Protein AF-A0A9N9J1N2-F1 (afdb_monomer_lite)

Sequence (79 aa):
MDAIRDITKEYFRTDLPSLQVGDKVEITTKNFNKNEKSSKDEKPKYRLTHFKGTVIARKNPGQIGYTFSVLKDSKGSDK

InterPro domains:
  IPR001857 Large ribosomal subunit protein bL19 [PF01245] (3-76)
  IPR008991 Translation protein SH3-like domain superfamily [SSF50104] (1-75)

pLDDT: mean 83.53, std 15.17, range [41.22, 97.81]

Structure (mmCIF, N/CA/C/O backbone):
data_AF-A0A9N9J1N2-F1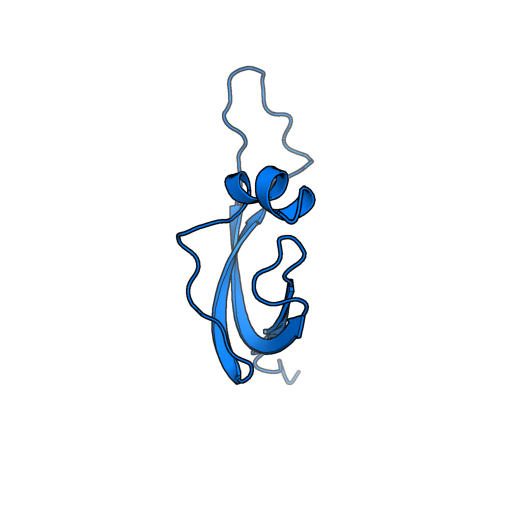
#
_entry.id   AF-A0A9N9J1N2-F1
#
loop_
_atom_site.group_PDB
_atom_site.id
_atom_site.type_symbol
_atom_site.label_atom_id
_atom_site.label_alt_id
_atom_site.label_comp_id
_atom_site.label_asym_id
_atom_site.label_entity_id
_atom_site.label_seq_id
_atom_site.pdbx_PDB_ins_code
_atom_site.Cartn_x
_atom_site.Cartn_y
_atom_site.Cartn_z
_atom_site.occupancy
_atom_site.B_iso_or_equiv
_atom_site.auth_seq_id
_atom_site.auth_comp_id
_atom_site.auth_asym_id
_atom_site.auth_atom_id
_atom_site.pdbx_PDB_model_num
ATOM 1 N N . MET A 1 1 ? 14.990 -8.465 -21.608 1.00 53.62 1 MET A N 1
ATOM 2 C CA . MET A 1 1 ? 15.337 -7.586 -20.474 1.00 53.62 1 MET A CA 1
ATOM 3 C C . MET A 1 1 ? 14.432 -6.372 -20.572 1.00 53.62 1 MET A C 1
ATOM 5 O O . MET A 1 1 ? 14.518 -5.663 -21.567 1.00 53.62 1 MET A O 1
ATOM 9 N N . ASP A 1 2 ? 13.501 -6.196 -19.633 1.00 72.56 2 ASP A N 1
ATOM 10 C CA . ASP A 1 2 ? 12.676 -4.982 -19.572 1.00 72.56 2 ASP A CA 1
ATOM 11 C C . ASP A 1 2 ? 13.563 -3.847 -19.052 1.00 72.56 2 ASP A C 1
ATOM 13 O O . ASP A 1 2 ? 13.760 -3.731 -17.845 1.00 72.56 2 ASP A O 1
ATOM 17 N N . ALA A 1 3 ? 14.100 -3.009 -19.941 1.00 72.88 3 ALA A N 1
ATOM 18 C CA . ALA A 1 3 ? 15.023 -1.927 -19.571 1.00 72.88 3 ALA A CA 1
ATOM 19 C C . ALA A 1 3 ? 14.468 -1.006 -18.461 1.00 72.88 3 ALA A C 1
ATOM 21 O O . ALA A 1 3 ? 15.210 -0.492 -17.629 1.00 72.88 3 ALA A O 1
ATOM 22 N N . ILE A 1 4 ? 13.141 -0.850 -18.398 1.00 76.06 4 ILE A N 1
ATOM 23 C CA . ILE A 1 4 ? 12.451 -0.080 -17.354 1.00 76.06 4 ILE A CA 1
ATOM 24 C C . ILE A 1 4 ? 12.533 -0.775 -15.982 1.00 76.06 4 ILE A C 1
ATOM 26 O O . ILE A 1 4 ? 12.649 -0.101 -14.957 1.00 76.06 4 ILE A O 1
ATOM 30 N N . ARG A 1 5 ? 12.494 -2.115 -15.925 1.00 77.12 5 ARG A N 1
ATOM 31 C CA . ARG A 1 5 ? 12.629 -2.865 -14.662 1.00 77.12 5 ARG A CA 1
ATOM 32 C C . ARG A 1 5 ? 14.025 -2.715 -14.069 1.00 77.12 5 ARG A C 1
ATOM 34 O O . ARG A 1 5 ? 14.133 -2.563 -12.858 1.00 77.12 5 ARG A O 1
ATOM 41 N N . ASP A 1 6 ? 15.058 -2.706 -14.906 1.00 80.44 6 ASP A N 1
ATOM 42 C CA . ASP A 1 6 ? 16.443 -2.581 -14.440 1.00 80.44 6 ASP A CA 1
ATOM 43 C C . ASP A 1 6 ? 16.716 -1.194 -13.838 1.00 80.44 6 ASP A C 1
ATOM 45 O O . ASP A 1 6 ? 17.337 -1.102 -12.782 1.00 80.44 6 ASP A O 1
ATOM 49 N N . ILE A 1 7 ? 16.158 -0.132 -14.432 1.00 86.38 7 ILE A N 1
ATOM 50 C CA . ILE A 1 7 ? 16.255 1.243 -13.909 1.00 86.38 7 ILE A CA 1
ATOM 51 C C . ILE A 1 7 ? 15.441 1.414 -12.617 1.00 86.38 7 ILE A C 1
ATOM 53 O O . ILE A 1 7 ? 15.866 2.090 -11.688 1.00 86.38 7 ILE A O 1
ATOM 57 N N . THR A 1 8 ? 14.250 0.814 -12.536 1.00 86.88 8 THR A N 1
ATOM 58 C CA . THR A 1 8 ? 13.342 1.043 -11.396 1.00 86.88 8 THR A CA 1
ATOM 59 C C . THR A 1 8 ? 13.662 0.194 -10.168 1.00 86.88 8 THR A C 1
ATOM 61 O O . THR A 1 8 ? 13.165 0.493 -9.082 1.00 86.88 8 THR A O 1
ATOM 64 N N . LYS A 1 9 ? 14.503 -0.839 -10.313 1.00 86.19 9 LYS A N 1
ATOM 65 C CA . LYS A 1 9 ? 14.814 -1.826 -9.269 1.00 86.19 9 LYS A CA 1
ATOM 66 C C . LYS A 1 9 ? 15.329 -1.202 -7.971 1.00 86.19 9 LYS A C 1
ATOM 68 O O . LYS A 1 9 ? 14.949 -1.659 -6.899 1.00 86.19 9 LYS A O 1
ATOM 73 N N . GLU A 1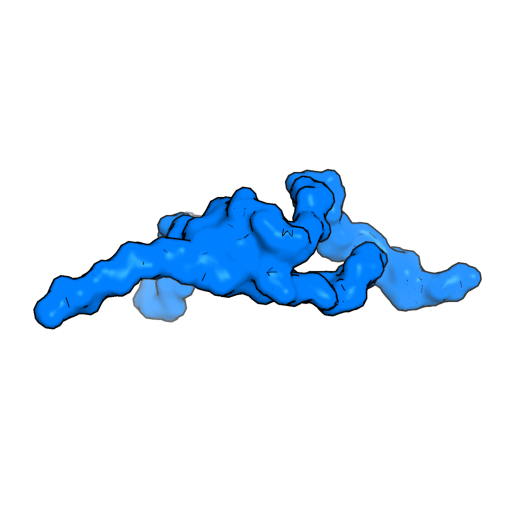 10 ? 16.154 -0.161 -8.062 1.00 90.38 10 GLU A N 1
ATOM 74 C CA . GLU A 1 10 ? 16.735 0.522 -6.895 1.00 90.38 10 GLU A CA 1
ATOM 75 C C . GLU A 1 10 ? 15.702 1.289 -6.053 1.00 90.38 10 GLU A C 1
ATOM 77 O O . GLU A 1 10 ? 15.907 1.498 -4.859 1.00 90.38 10 GLU A O 1
ATOM 82 N N . TYR A 1 11 ? 14.565 1.660 -6.648 1.00 90.75 11 TYR A N 1
ATOM 83 C CA . TYR A 1 11 ? 13.496 2.397 -5.971 1.00 90.75 11 TYR A CA 1
ATOM 84 C C . TYR A 1 11 ? 12.474 1.476 -5.291 1.00 90.75 11 TYR A C 1
ATOM 86 O O . TYR A 1 11 ? 11.597 1.956 -4.566 1.00 90.75 11 TYR A O 1
ATOM 94 N N . PHE A 1 12 ? 12.555 0.157 -5.504 1.00 90.81 12 PHE A N 1
ATOM 95 C CA . PHE A 1 12 ? 11.678 -0.788 -4.824 1.00 90.81 12 PHE A CA 1
ATOM 96 C C . PHE A 1 12 ? 12.071 -0.938 -3.359 1.00 90.81 12 PHE A C 1
ATOM 98 O O . PHE A 1 12 ? 13.193 -1.304 -3.013 1.00 90.81 12 PHE A O 1
ATOM 105 N N . ARG A 1 13 ? 11.089 -0.736 -2.482 1.00 91.75 13 ARG A N 1
ATOM 106 C CA . ARG A 1 13 ? 11.228 -1.077 -1.070 1.00 91.75 13 ARG A CA 1
ATOM 107 C C . ARG A 1 13 ? 11.156 -2.588 -0.880 1.00 91.75 13 ARG A C 1
ATOM 109 O O . ARG A 1 13 ? 10.232 -3.231 -1.372 1.00 91.75 13 ARG A O 1
ATOM 116 N N . THR A 1 14 ? 12.099 -3.133 -0.122 1.00 89.88 14 THR A N 1
ATOM 117 C CA . THR A 1 14 ? 12.175 -4.564 0.214 1.00 89.88 14 THR A CA 1
ATOM 118 C C . THR A 1 14 ? 11.536 -4.902 1.561 1.00 89.88 14 THR A C 1
ATOM 120 O O . THR A 1 14 ? 11.369 -6.074 1.877 1.00 89.88 14 THR A O 1
ATOM 123 N N . ASP A 1 15 ? 11.155 -3.892 2.345 1.00 92.62 15 ASP A N 1
ATOM 124 C CA . ASP A 1 15 ? 10.624 -4.028 3.705 1.00 92.62 15 ASP A CA 1
ATOM 125 C C . ASP A 1 15 ? 9.091 -3.908 3.790 1.00 92.62 15 ASP A C 1
ATOM 127 O O . ASP A 1 15 ? 8.529 -3.803 4.879 1.00 92.62 15 ASP A O 1
ATOM 131 N N . LEU A 1 16 ? 8.398 -3.894 2.647 1.00 88.88 16 LEU A N 1
ATOM 132 C CA . LEU A 1 16 ? 6.941 -3.788 2.614 1.00 88.88 16 LEU A CA 1
ATOM 133 C C . LEU A 1 16 ? 6.276 -5.159 2.815 1.00 88.88 16 LEU A C 1
ATOM 135 O O . LEU A 1 16 ? 6.664 -6.125 2.153 1.00 88.88 16 LEU A O 1
ATOM 139 N N . PRO A 1 17 ? 5.236 -5.256 3.664 1.00 90.12 17 PRO A N 1
ATOM 140 C CA . PRO A 1 17 ? 4.462 -6.482 3.799 1.00 90.12 17 PRO A CA 1
ATOM 141 C C . PRO A 1 17 ? 3.639 -6.754 2.533 1.00 90.12 17 PRO A C 1
ATOM 143 O O . PRO A 1 17 ? 3.256 -5.836 1.801 1.00 90.12 17 PRO A O 1
ATOM 146 N N . SER A 1 18 ? 3.302 -8.022 2.298 1.00 90.44 18 SER A N 1
ATOM 147 C CA . SER A 1 18 ? 2.297 -8.375 1.295 1.00 90.44 18 SER A CA 1
ATOM 148 C C . SER A 1 18 ? 0.926 -7.858 1.732 1.00 90.44 18 SER A C 1
ATOM 150 O O . SER A 1 18 ? 0.510 -8.125 2.855 1.00 90.44 18 SER A O 1
ATOM 152 N N . LEU A 1 19 ? 0.221 -7.164 0.837 1.00 92.88 19 LEU A N 1
ATOM 153 C CA . LEU A 1 19 ? -1.109 -6.604 1.090 1.00 92.88 19 LEU A CA 1
ATOM 154 C C . LEU A 1 19 ? -2.142 -7.208 0.144 1.00 92.88 19 LEU A C 1
ATOM 156 O O . LEU A 1 19 ? -1.901 -7.290 -1.065 1.00 92.88 19 LEU A O 1
ATOM 160 N N . GLN A 1 20 ? -3.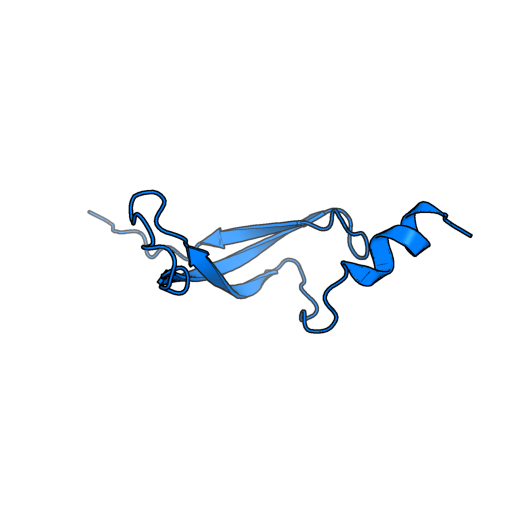314 -7.552 0.662 1.00 95.75 20 GLN A N 1
ATOM 161 C CA . GLN A 1 20 ? -4.485 -8.024 -0.072 1.00 95.75 20 GLN A CA 1
ATOM 162 C C . GLN A 1 20 ? -5.695 -7.109 0.152 1.00 95.75 20 GLN A C 1
ATOM 164 O O . GLN A 1 20 ? -5.740 -6.305 1.078 1.00 95.75 20 GLN A O 1
ATOM 169 N N . VAL A 1 21 ? -6.673 -7.190 -0.753 1.00 97.12 21 VAL A N 1
ATOM 170 C CA . VAL A 1 21 ? -7.965 -6.514 -0.562 1.00 97.12 21 VAL A CA 1
ATOM 171 C C . VAL A 1 21 ? -8.703 -7.218 0.576 1.00 97.12 21 VAL A C 1
ATOM 173 O O . VAL A 1 21 ? -8.779 -8.442 0.580 1.00 97.12 21 VAL A O 1
ATOM 176 N N . GLY A 1 22 ? -9.237 -6.446 1.521 1.00 97.06 22 GLY A N 1
ATOM 177 C CA . GLY A 1 22 ? -9.850 -6.945 2.754 1.00 97.06 22 GLY A CA 1
ATOM 178 C C . GLY A 1 22 ? -8.929 -6.901 3.977 1.00 97.06 22 GLY A C 1
ATOM 179 O O . GLY A 1 22 ? -9.427 -6.981 5.100 1.00 97.06 22 GLY A O 1
ATOM 180 N N . ASP A 1 23 ? -7.620 -6.701 3.794 1.00 97.06 23 ASP A N 1
ATOM 181 C CA . ASP A 1 23 ? -6.689 -6.584 4.917 1.00 97.06 23 ASP A CA 1
ATOM 182 C C . ASP A 1 23 ? -6.965 -5.316 5.731 1.00 97.06 23 ASP A C 1
ATOM 184 O O . ASP A 1 23 ? -7.113 -4.219 5.181 1.00 97.06 23 ASP A O 1
ATOM 188 N N . LYS A 1 24 ? -6.969 -5.456 7.060 1.00 96.62 24 LYS A N 1
ATOM 189 C CA . LYS A 1 24 ? -6.959 -4.321 7.988 1.00 96.62 24 LYS A CA 1
ATOM 190 C C . LYS A 1 24 ? -5.526 -3.864 8.205 1.00 96.62 24 LYS A C 1
ATOM 192 O O . LYS A 1 24 ? -4.680 -4.648 8.626 1.00 96.62 24 LYS A O 1
ATOM 197 N N . VAL A 1 25 ? -5.263 -2.591 7.943 1.00 96.06 25 VAL A N 1
ATOM 198 C CA . VAL A 1 25 ? -3.917 -2.016 7.958 1.00 96.06 25 VAL A CA 1
ATOM 199 C C . VAL A 1 25 ? -3.860 -0.735 8.782 1.00 96.06 25 VAL A C 1
ATOM 201 O O . VAL A 1 25 ? -4.840 0.003 8.905 1.00 96.06 25 VAL A O 1
ATOM 204 N N . GLU A 1 26 ? -2.674 -0.451 9.314 1.00 95.81 26 GLU A N 1
ATOM 205 C CA . GLU A 1 26 ? -2.306 0.845 9.876 1.00 95.81 26 GLU A CA 1
ATOM 206 C C . GLU A 1 26 ? -1.174 1.445 9.036 1.00 95.81 26 GLU A C 1
ATOM 208 O O . GLU A 1 26 ? -0.086 0.883 8.943 1.00 95.81 26 GLU A O 1
ATOM 213 N N . ILE A 1 27 ? -1.436 2.590 8.409 1.00 94.88 27 ILE A N 1
ATOM 214 C CA . ILE A 1 27 ? -0.466 3.329 7.604 1.00 94.88 27 ILE A CA 1
ATOM 215 C C . ILE A 1 27 ? 0.110 4.464 8.443 1.00 94.88 27 ILE A C 1
ATOM 217 O O . ILE A 1 27 ? -0.628 5.326 8.923 1.00 94.88 27 ILE A O 1
ATOM 221 N N . THR A 1 28 ? 1.435 4.515 8.537 1.00 95.25 28 THR A N 1
ATOM 222 C CA . THR A 1 28 ? 2.162 5.616 9.173 1.00 95.25 28 THR A CA 1
ATOM 223 C C . THR A 1 28 ? 2.736 6.543 8.103 1.00 95.25 28 THR A C 1
ATOM 225 O O . THR A 1 28 ? 3.596 6.141 7.322 1.00 95.25 28 THR A O 1
ATOM 228 N N . THR A 1 29 ? 2.287 7.798 8.072 1.00 93.06 29 THR A N 1
ATOM 229 C CA . THR A 1 29 ? 2.719 8.810 7.092 1.00 93.06 29 THR A CA 1
ATOM 230 C C . THR A 1 29 ? 3.545 9.901 7.767 1.00 93.06 29 THR A C 1
ATOM 232 O O . THR A 1 29 ? 3.142 10.439 8.802 1.00 93.06 29 THR A O 1
ATOM 235 N N . LYS A 1 30 ? 4.691 10.253 7.168 1.00 92.44 30 LYS A N 1
ATOM 236 C CA . LYS A 1 30 ? 5.491 11.424 7.556 1.00 92.44 30 LYS A CA 1
ATOM 237 C C . LYS A 1 30 ? 4.888 12.680 6.929 1.00 92.44 30 LYS A C 1
ATOM 239 O O . LYS A 1 30 ? 4.957 12.854 5.716 1.00 92.44 30 LYS A O 1
ATOM 244 N N . ASN A 1 31 ? 4.345 13.563 7.758 1.00 87.50 31 ASN A N 1
ATOM 245 C CA . ASN A 1 31 ? 3.829 14.860 7.340 1.00 87.50 31 ASN A CA 1
ATOM 246 C C . ASN A 1 31 ? 4.855 15.941 7.661 1.00 87.50 31 ASN A C 1
ATOM 248 O O . ASN A 1 31 ? 5.149 16.208 8.828 1.00 87.50 31 ASN A O 1
ATOM 252 N N . PHE A 1 32 ? 5.386 16.563 6.617 1.00 85.50 32 PHE A N 1
ATOM 253 C CA . PHE A 1 32 ? 6.301 17.691 6.725 1.00 85.50 32 PHE A CA 1
ATOM 254 C C . PHE A 1 32 ? 5.490 18.987 6.765 1.00 85.50 32 PHE A C 1
ATOM 256 O O . PHE A 1 32 ? 4.624 19.209 5.916 1.00 85.50 32 PHE A O 1
ATOM 263 N N . ASN A 1 33 ? 5.741 19.838 7.760 1.00 73.94 33 ASN A N 1
ATOM 264 C CA . ASN A 1 33 ? 5.070 21.128 7.857 1.00 73.94 33 ASN A CA 1
ATOM 265 C C . ASN A 1 33 ? 5.723 22.113 6.877 1.00 73.94 33 ASN A C 1
ATOM 267 O O . ASN A 1 33 ? 6.873 22.497 7.060 1.00 73.94 33 ASN A O 1
ATOM 271 N N . LYS A 1 34 ? 4.995 22.537 5.836 1.00 65.88 34 LYS A N 1
ATOM 272 C CA . LYS A 1 34 ? 5.513 23.479 4.825 1.00 65.88 34 LYS A CA 1
ATOM 273 C C . LYS A 1 34 ? 5.850 24.868 5.390 1.00 65.88 34 LYS A C 1
ATOM 275 O O . LYS A 1 34 ? 6.591 25.601 4.745 1.00 65.88 34 LYS A O 1
ATOM 280 N N . ASN A 1 35 ? 5.319 25.224 6.563 1.00 63.91 35 ASN A N 1
ATOM 281 C CA . ASN A 1 35 ? 5.471 26.559 7.148 1.00 63.91 35 ASN A CA 1
ATOM 282 C C . ASN A 1 35 ? 6.613 26.671 8.173 1.00 63.91 35 ASN A C 1
ATOM 284 O O . ASN A 1 35 ? 6.902 27.777 8.628 1.00 63.91 35 ASN A O 1
ATOM 288 N N . GLU A 1 36 ? 7.278 25.572 8.540 1.00 57.28 36 GLU A N 1
ATOM 289 C CA . GLU A 1 36 ? 8.494 25.651 9.353 1.00 57.28 36 GLU A CA 1
ATOM 290 C C . GLU A 1 36 ? 9.678 25.978 8.439 1.00 57.28 36 GLU A C 1
ATOM 292 O O . GLU A 1 36 ? 10.172 25.130 7.697 1.00 57.28 36 GLU A O 1
ATOM 297 N N . LYS A 1 37 ? 10.133 27.237 8.475 1.00 55.12 37 LYS A N 1
ATOM 298 C CA . LYS A 1 37 ? 11.436 27.619 7.925 1.00 55.12 37 LYS A CA 1
ATOM 299 C C . LYS A 1 37 ? 12.505 26.887 8.732 1.00 55.12 37 LYS A C 1
ATOM 301 O O . LYS A 1 37 ? 12.891 27.354 9.798 1.00 55.12 37 LYS A O 1
ATOM 306 N N . SER A 1 38 ? 12.963 25.741 8.242 1.00 54.88 38 SER A N 1
ATOM 307 C CA . SER A 1 38 ? 14.149 25.096 8.790 1.00 54.88 38 SER A CA 1
ATOM 308 C C . SER A 1 38 ? 15.327 26.054 8.620 1.00 54.88 38 SER A C 1
ATOM 310 O O . SER A 1 38 ? 15.730 26.367 7.497 1.00 54.88 38 SER A O 1
ATOM 312 N N . SER A 1 39 ? 15.858 26.560 9.733 1.00 56.03 39 SER A N 1
ATOM 313 C CA . SER A 1 39 ? 17.188 27.169 9.776 1.00 56.03 39 SER A CA 1
ATOM 314 C C . SER A 1 39 ? 18.194 26.191 9.157 1.00 56.03 39 SER A C 1
ATOM 316 O O . SER A 1 39 ? 18.010 24.980 9.277 1.00 56.03 39 SER A O 1
ATOM 318 N N . LYS A 1 40 ? 19.238 26.697 8.485 1.00 58.28 40 LYS A N 1
ATOM 319 C CA . LYS A 1 40 ? 20.206 25.918 7.677 1.00 58.28 40 LYS A CA 1
ATOM 320 C C . LYS A 1 40 ? 20.834 24.693 8.375 1.00 58.28 40 LYS A C 1
ATOM 322 O O . LYS A 1 40 ? 21.351 23.833 7.671 1.00 58.28 40 LYS A O 1
ATOM 327 N N . ASP A 1 41 ? 20.722 24.590 9.700 1.00 58.91 41 ASP A N 1
ATOM 328 C CA . ASP A 1 41 ? 21.312 23.537 10.533 1.00 58.91 41 ASP A CA 1
ATOM 329 C C . ASP A 1 41 ? 20.291 22.617 11.247 1.00 58.91 41 ASP A C 1
ATOM 331 O O . ASP A 1 41 ? 20.693 21.707 11.973 1.00 58.91 41 ASP A O 1
ATOM 335 N N . GLU A 1 42 ? 18.973 22.789 11.055 1.00 62.47 42 GLU A N 1
ATOM 336 C CA . GLU A 1 42 ? 17.962 21.929 11.699 1.00 62.47 42 GLU A CA 1
ATOM 337 C C . GLU A 1 42 ? 17.410 20.845 10.761 1.00 62.47 42 GLU A C 1
ATOM 339 O O . GLU A 1 42 ? 16.935 21.112 9.653 1.00 62.47 42 GLU A O 1
ATOM 344 N N . LYS A 1 43 ? 17.422 19.589 11.238 1.00 65.25 43 LYS A N 1
ATOM 345 C CA . LYS A 1 43 ? 16.779 18.458 10.551 1.00 65.25 43 LYS A CA 1
ATOM 346 C C . LYS A 1 43 ? 15.300 18.783 10.299 1.00 65.25 43 LYS A C 1
ATOM 348 O O . LYS A 1 43 ? 14.642 19.293 11.206 1.00 65.25 43 LYS A O 1
ATOM 353 N N . PRO A 1 44 ? 14.747 18.441 9.119 1.00 66.12 44 PRO A N 1
ATOM 354 C CA . PRO A 1 44 ? 13.348 18.707 8.814 1.00 66.12 44 PRO A CA 1
ATOM 355 C C . PRO A 1 44 ? 12.449 18.052 9.866 1.00 66.12 44 PRO A C 1
ATOM 357 O O . PRO A 1 44 ? 12.439 16.826 10.014 1.00 66.12 44 PRO A O 1
ATOM 360 N N . LYS A 1 45 ? 11.705 18.878 10.608 1.00 80.31 45 LYS A N 1
ATOM 361 C CA . LYS A 1 45 ? 10.712 18.407 11.571 1.00 80.31 45 LYS A CA 1
ATOM 362 C C . LYS A 1 45 ? 9.542 17.802 10.799 1.00 80.31 45 LYS A C 1
ATOM 364 O O . LYS A 1 45 ? 8.984 18.407 9.882 1.00 80.31 45 LYS A O 1
ATOM 369 N N . TYR A 1 46 ? 9.193 16.569 11.146 1.00 85.56 46 TYR A N 1
ATOM 370 C CA . TYR A 1 46 ? 8.031 15.883 10.596 1.00 85.56 46 TYR A CA 1
ATOM 371 C C . TYR A 1 46 ? 7.181 15.318 11.722 1.00 85.56 46 TYR A C 1
ATOM 373 O O . TYR A 1 46 ? 7.685 14.869 12.751 1.00 85.56 46 TYR A O 1
ATOM 381 N N . ARG A 1 47 ? 5.871 15.304 11.495 1.00 89.62 47 ARG A N 1
ATOM 382 C CA . ARG A 1 47 ? 4.913 14.619 12.355 1.00 89.62 47 ARG A CA 1
ATOM 383 C C . ARG A 1 47 ? 4.557 13.278 11.735 1.00 89.62 47 ARG A C 1
ATOM 385 O O . ARG A 1 47 ? 4.270 13.205 10.543 1.00 89.62 47 ARG A O 1
ATOM 392 N N . LEU A 1 48 ? 4.529 12.227 12.546 1.00 92.12 48 LEU A N 1
ATOM 393 C CA . LEU A 1 48 ? 3.943 10.953 12.141 1.00 92.12 48 LEU A CA 1
ATOM 394 C C . LEU A 1 48 ? 2.426 11.007 12.325 1.00 92.12 48 LEU A C 1
ATOM 396 O O . LEU A 1 48 ? 1.924 11.425 13.370 1.00 92.12 48 LEU A O 1
ATOM 400 N N . THR A 1 49 ? 1.694 10.611 11.289 1.00 92.06 49 THR A N 1
ATOM 401 C CA . THR A 1 49 ? 0.240 10.435 11.343 1.00 92.06 49 THR A CA 1
ATOM 402 C C . THR A 1 49 ? -0.126 9.006 11.015 1.00 92.06 49 THR A C 1
ATOM 404 O O . THR A 1 49 ? 0.500 8.381 10.164 1.00 92.06 49 THR A O 1
ATOM 407 N N . HIS A 1 50 ? -1.138 8.507 11.712 1.00 93.88 50 HIS A N 1
ATOM 408 C CA . HIS A 1 50 ? -1.587 7.129 11.627 1.00 93.88 50 HIS A CA 1
ATOM 409 C C . HIS A 1 50 ? -2.954 7.088 10.949 1.00 93.88 50 HIS A C 1
ATOM 411 O O . HIS A 1 50 ? -3.856 7.851 11.307 1.00 93.88 50 HIS A O 1
ATOM 417 N N . PHE A 1 51 ? -3.113 6.195 9.980 1.00 93.81 51 PHE A N 1
ATOM 418 C CA . PHE A 1 51 ? -4.364 5.956 9.277 1.00 93.81 51 PHE A CA 1
ATOM 419 C C . PHE A 1 51 ? -4.706 4.471 9.356 1.00 93.81 51 PHE A C 1
ATOM 421 O O . PHE A 1 51 ? -3.997 3.639 8.798 1.00 93.81 51 PHE A O 1
ATOM 428 N N . LYS A 1 52 ? -5.789 4.144 10.063 1.00 96.06 52 LYS A N 1
ATOM 429 C CA . LYS A 1 52 ? -6.288 2.774 10.225 1.00 96.06 52 LYS A CA 1
ATOM 430 C C . LYS A 1 52 ? -7.499 2.544 9.335 1.00 96.06 52 LYS A C 1
ATOM 432 O O . LYS A 1 52 ? -8.383 3.403 9.273 1.00 96.06 52 LYS A O 1
ATOM 437 N N . GLY A 1 53 ? -7.541 1.400 8.669 1.00 96.31 53 GLY A N 1
ATOM 438 C CA . GLY A 1 53 ? -8.666 1.046 7.818 1.00 96.31 53 GLY A CA 1
ATOM 439 C C . GLY A 1 53 ? -8.474 -0.259 7.066 1.00 96.31 53 GLY A C 1
ATOM 440 O O . GLY A 1 53 ? -7.516 -0.993 7.301 1.00 96.31 53 GLY A O 1
ATOM 441 N N . THR A 1 54 ? -9.380 -0.518 6.131 1.00 97.38 54 THR A N 1
ATOM 442 C CA . THR A 1 54 ? -9.398 -1.737 5.317 1.00 97.38 54 THR A CA 1
ATOM 443 C C . THR A 1 54 ? -8.948 -1.442 3.887 1.00 97.38 54 THR A C 1
ATOM 445 O O . THR A 1 54 ? -9.400 -0.472 3.277 1.00 97.38 54 THR A O 1
ATOM 448 N N . VAL A 1 55 ? -8.061 -2.264 3.324 1.00 97.56 55 VAL A N 1
ATOM 449 C CA . VAL A 1 55 ? -7.646 -2.160 1.917 1.00 97.56 55 VAL A CA 1
ATOM 450 C C . VAL A 1 55 ? -8.823 -2.530 1.013 1.00 97.56 55 VAL A C 1
ATOM 452 O O . VAL A 1 55 ? -9.326 -3.647 1.077 1.00 97.56 55 VAL A O 1
ATOM 455 N N . ILE A 1 56 ? -9.242 -1.618 0.134 1.00 97.81 56 ILE A N 1
ATOM 456 C CA . ILE A 1 56 ? -10.392 -1.815 -0.771 1.00 97.81 56 ILE A CA 1
ATOM 457 C C . ILE A 1 56 ? -9.995 -1.981 -2.241 1.00 97.81 56 ILE A C 1
ATOM 459 O O . ILE A 1 56 ? -10.780 -2.486 -3.037 1.00 97.81 56 ILE A O 1
ATOM 463 N N . ALA A 1 57 ? -8.784 -1.567 -2.619 1.00 97.75 57 ALA A N 1
ATOM 464 C CA . ALA A 1 57 ? -8.298 -1.683 -3.991 1.00 97.75 57 ALA A CA 1
ATOM 465 C C . ALA A 1 57 ? -6.770 -1.771 -4.044 1.00 97.75 57 ALA A C 1
ATOM 467 O O . ALA A 1 57 ? -6.070 -1.219 -3.193 1.00 97.75 57 ALA A O 1
ATOM 468 N N . ARG A 1 58 ? -6.259 -2.433 -5.087 1.00 96.94 58 ARG A N 1
ATOM 469 C CA . ARG A 1 58 ? -4.836 -2.506 -5.448 1.00 96.94 58 ARG A CA 1
ATOM 470 C C . ARG A 1 58 ? -4.698 -2.329 -6.958 1.00 96.94 58 ARG A C 1
ATOM 472 O O . ARG A 1 58 ? -5.528 -2.841 -7.705 1.00 96.94 58 ARG A O 1
ATOM 479 N N . LYS A 1 59 ? -3.640 -1.663 -7.414 1.00 96.75 59 LYS A N 1
ATOM 480 C CA . LYS A 1 59 ? -3.353 -1.432 -8.837 1.00 96.75 59 LYS A CA 1
ATOM 481 C C . LYS A 1 59 ? -1.867 -1.648 -9.114 1.00 96.75 59 LYS A C 1
ATOM 483 O O . LYS A 1 59 ? -1.045 -1.161 -8.348 1.00 96.75 59 LYS A O 1
ATOM 488 N N . ASN A 1 60 ? -1.546 -2.339 -10.210 1.00 92.12 60 ASN A N 1
ATOM 489 C CA . ASN A 1 60 ? -0.182 -2.611 -10.694 1.00 92.12 60 ASN A CA 1
ATOM 490 C C . ASN A 1 60 ? 0.741 -3.352 -9.694 1.00 92.12 60 ASN A C 1
ATOM 492 O O . ASN A 1 60 ? 1.830 -2.858 -9.393 1.00 92.12 60 ASN A O 1
ATOM 496 N N . PRO A 1 61 ? 0.339 -4.512 -9.131 1.00 89.62 61 PRO A N 1
ATOM 497 C CA . PRO A 1 61 ? 1.177 -5.255 -8.186 1.00 89.62 61 PRO A CA 1
ATOM 498 C C . PRO A 1 61 ? 2.537 -5.623 -8.794 1.00 89.62 61 PRO A C 1
ATOM 500 O O . PRO A 1 61 ? 2.617 -6.056 -9.941 1.00 89.62 61 PRO A O 1
ATOM 503 N N . GLY A 1 62 ? 3.607 -5.445 -8.013 1.00 86.88 62 GLY A N 1
ATOM 504 C CA . GLY A 1 62 ? 4.978 -5.760 -8.433 1.00 86.88 62 GLY A CA 1
ATOM 505 C C . GLY A 1 62 ? 5.619 -4.744 -9.387 1.00 86.88 62 GLY A C 1
ATOM 506 O O . GLY A 1 62 ? 6.688 -5.015 -9.923 1.00 86.88 62 GLY A O 1
ATOM 507 N N . GLN A 1 63 ? 4.991 -3.586 -9.608 1.00 89.62 63 GLN A N 1
ATOM 508 C CA . GLN A 1 63 ? 5.524 -2.500 -10.438 1.00 89.62 63 GLN A CA 1
ATOM 509 C C . GLN A 1 63 ? 5.786 -1.247 -9.589 1.00 89.62 63 GLN A C 1
ATOM 511 O O . GLN A 1 63 ? 5.152 -1.060 -8.556 1.00 89.62 63 GLN A O 1
ATOM 516 N N . ILE A 1 64 ? 6.683 -0.353 -10.027 1.00 89.62 64 ILE A N 1
ATOM 517 C CA . ILE A 1 64 ? 7.018 0.867 -9.263 1.00 89.62 64 ILE A CA 1
ATOM 518 C C . ILE A 1 64 ? 5.814 1.813 -9.107 1.00 89.62 64 ILE A C 1
ATOM 520 O O . ILE A 1 64 ? 5.692 2.522 -8.116 1.00 89.62 64 ILE A O 1
ATOM 524 N N . GLY A 1 65 ? 4.877 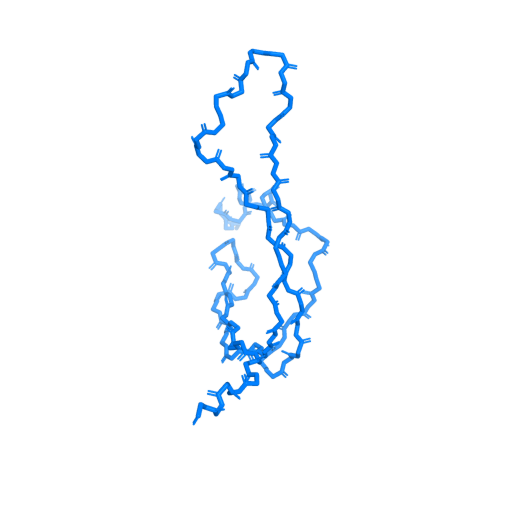1.768 -10.060 1.00 90.94 65 GLY A N 1
ATOM 525 C CA . GLY A 1 65 ? 3.587 2.458 -9.998 1.00 90.94 65 GLY A CA 1
ATOM 526 C C . GLY A 1 65 ? 2.516 1.704 -9.204 1.00 90.94 65 GLY A C 1
ATOM 527 O O . GLY A 1 65 ? 1.329 1.896 -9.477 1.00 90.94 65 GLY A O 1
ATOM 528 N N . TYR A 1 66 ? 2.907 0.798 -8.301 1.00 93.69 66 TYR A N 1
ATOM 529 C CA . TYR A 1 66 ? 1.983 0.084 -7.427 1.00 93.69 66 TYR A CA 1
ATOM 530 C C . TYR A 1 66 ? 1.296 1.055 -6.469 1.00 93.69 66 TYR A C 1
ATOM 532 O O . TYR A 1 66 ? 1.943 1.815 -5.750 1.00 93.69 66 TYR A O 1
ATOM 540 N N . THR A 1 67 ? -0.032 0.994 -6.425 1.00 96.50 67 THR A N 1
ATOM 541 C CA . THR A 1 67 ? -0.842 1.795 -5.502 1.00 96.50 67 THR A CA 1
ATOM 542 C C . THR A 1 67 ? -1.914 0.936 -4.857 1.00 96.50 67 THR A C 1
ATOM 544 O O . THR A 1 67 ? -2.424 -0.001 -5.476 1.00 96.50 67 THR A O 1
ATOM 547 N N . PHE A 1 68 ? -2.321 1.300 -3.647 1.00 96.75 68 PHE A N 1
ATOM 548 C CA . PHE A 1 68 ? -3.451 0.695 -2.954 1.00 96.75 68 PHE A CA 1
ATOM 549 C C . PHE A 1 68 ? -4.318 1.781 -2.315 1.00 96.75 68 PHE A C 1
ATOM 551 O O . PHE A 1 68 ? -3.849 2.887 -2.044 1.00 96.75 68 PHE A O 1
ATOM 558 N N . SER A 1 69 ? -5.593 1.471 -2.099 1.00 97.44 69 SER A N 1
ATOM 559 C CA . SER A 1 69 ? -6.560 2.379 -1.480 1.00 97.44 69 SER A CA 1
ATOM 560 C C . SER A 1 69 ? -7.089 1.765 -0.196 1.00 97.44 69 SER A C 1
ATOM 562 O O . SER A 1 69 ? -7.433 0.582 -0.174 1.00 97.44 69 SER A O 1
ATOM 564 N N . VAL A 1 70 ? -7.167 2.573 0.860 1.00 97.19 70 VAL A N 1
ATOM 565 C CA . VAL A 1 70 ? -7.646 2.147 2.179 1.00 97.19 70 VAL A CA 1
ATOM 566 C C . VAL A 1 70 ? -8.860 2.976 2.565 1.00 97.19 70 VAL A C 1
ATOM 568 O O . VAL A 1 70 ? -8.807 4.206 2.570 1.00 97.19 70 VAL A O 1
ATOM 571 N N . LEU A 1 71 ? -9.949 2.291 2.897 1.00 96.38 71 LEU A N 1
ATOM 572 C CA . LEU A 1 71 ? -11.141 2.895 3.469 1.00 96.38 71 LEU A CA 1
ATOM 573 C C . LEU A 1 71 ? -10.948 3.018 4.979 1.00 96.38 71 LEU A C 1
ATOM 575 O O . LEU A 1 71 ? -10.688 2.021 5.649 1.00 96.38 71 LEU A O 1
ATOM 579 N N . LYS A 1 72 ? -11.045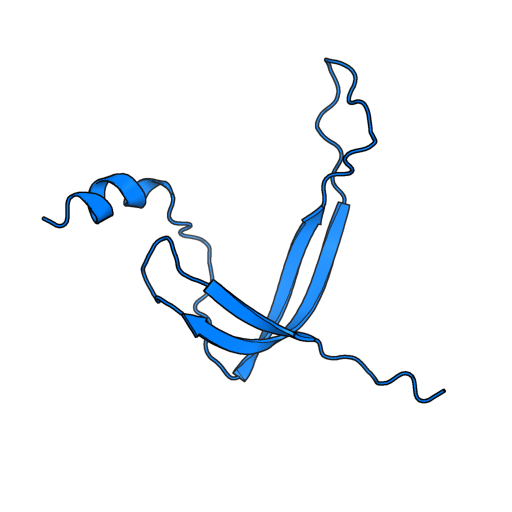 4.241 5.507 1.00 94.81 72 LYS A N 1
ATOM 580 C CA . LYS A 1 72 ? -10.865 4.509 6.938 1.00 94.81 72 LYS A CA 1
ATOM 581 C C . LYS A 1 72 ? -11.960 3.830 7.754 1.00 94.81 72 LYS A C 1
ATOM 583 O O . LYS A 1 72 ? -13.139 4.018 7.465 1.00 94.81 72 LYS A O 1
ATOM 588 N N . ASP A 1 73 ? -11.571 3.194 8.852 1.00 83.25 73 ASP A N 1
ATOM 589 C CA . ASP A 1 73 ? -12.519 2.772 9.880 1.00 83.25 73 ASP A CA 1
ATOM 590 C C . ASP A 1 73 ? -12.912 4.014 10.703 1.00 83.25 73 ASP A C 1
ATOM 592 O O . ASP A 1 73 ? -12.305 4.328 11.730 1.00 83.25 73 ASP A O 1
ATOM 596 N N . SER A 1 74 ? -13.877 4.809 10.232 1.00 78.06 74 SER A N 1
ATOM 597 C CA . SER A 1 74 ? -14.474 5.849 11.072 1.00 78.06 74 SER A CA 1
ATOM 598 C C . SER A 1 74 ? -15.582 5.229 11.912 1.00 78.06 74 SER A C 1
ATOM 600 O O . SER A 1 74 ? -16.576 4.760 11.361 1.00 78.06 74 SER A O 1
ATOM 602 N N . LYS A 1 75 ? -15.469 5.300 13.244 1.00 62.66 75 LYS A N 1
ATOM 603 C CA . LYS A 1 75 ? -16.682 5.329 14.065 1.00 62.66 75 LYS A CA 1
ATOM 604 C C . LYS A 1 75 ? -17.437 6.573 13.615 1.00 62.66 75 LYS A C 1
ATOM 606 O O . LYS A 1 75 ? -16.901 7.671 13.765 1.00 62.66 75 LYS A O 1
ATOM 611 N N . GLY A 1 76 ? -18.591 6.393 12.976 1.00 54.62 76 GLY A N 1
ATOM 612 C CA . GLY A 1 76 ? -19.485 7.503 12.691 1.00 54.62 76 GLY A CA 1
ATOM 613 C C . GLY A 1 76 ? -19.654 8.286 13.985 1.00 54.62 76 GLY A C 1
ATOM 614 O O . GLY A 1 76 ? -20.021 7.719 15.012 1.00 54.62 76 GLY A O 1
ATOM 615 N N . SER A 1 77 ? -19.278 9.558 13.981 1.00 52.53 77 SER A N 1
ATOM 616 C CA . SER A 1 77 ? -19.823 10.480 14.960 1.00 52.53 77 SER A CA 1
ATOM 617 C C . SER A 1 77 ? -21.287 10.648 14.567 1.00 52.53 77 SER A C 1
ATOM 619 O O . SER A 1 77 ? -21.592 11.530 13.763 1.00 52.53 77 SER A O 1
ATOM 621 N N . ASP A 1 78 ? -22.152 9.752 15.049 1.00 48.31 78 ASP A N 1
ATOM 622 C CA . ASP A 1 78 ? -23.573 10.058 15.168 1.00 48.31 78 ASP A CA 1
ATOM 623 C C . ASP A 1 78 ? -23.636 11.290 16.073 1.00 48.31 78 ASP A C 1
ATOM 625 O O . ASP A 1 78 ? -23.271 11.244 17.251 1.00 48.31 78 ASP A O 1
ATOM 629 N N . LYS A 1 79 ? -23.911 12.427 15.436 1.00 41.22 79 LYS A N 1
ATOM 630 C CA . LYS A 1 79 ? -24.221 13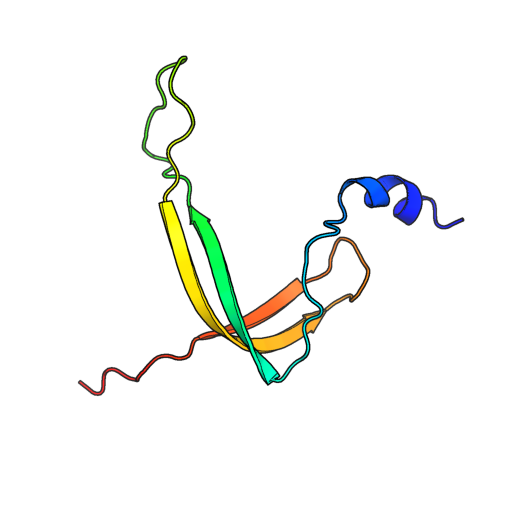.690 16.094 1.00 41.22 79 LYS A CA 1
ATOM 631 C C . LYS A 1 79 ? -25.657 13.657 16.581 1.00 41.22 79 LYS A C 1
ATOM 633 O O . LYS A 1 79 ? -26.498 13.122 15.827 1.00 41.22 79 LYS A O 1
#

Secondary structure (DSSP, 8-state):
--HHHHHHGGG--SSPPP--TT-EEEEEEEEE-TT----TTSPPPEEEEEEEEEEEEEESTTSTT-EEEEEE-------

Foldseek 3Di:
DPPQCVVCVVVDDPPDDDDDFFDWDKDWDWAFDPPDPPDPPDDGDTDIDIFTFTWHDWDDPPDPPTDTDGDGPDPPPPD

Radius of gyration: 17.48 Å; chains: 1; bounding box: 46×36×37 Å

Organism: NCBI:txid60492